Protein AF-A0AAW9EBJ2-F1 (afdb_monomer_lite)

Foldseek 3Di:
DDDDDDDPVVVVCVDPPHDDDDPVNCVVPPDPPDPLVVVCVDPQWDWDDQDPVCPCVPRTAIDGNNPHRVPDWDDDVNHTDD

Organism: Klebsiella aerogenes (NCBI:txid548)

pLDDT: mean 81.5, std 12.67, range [43.56, 93.88]

Sequence (82 aa):
EETMVVTAAEQNLQAPGVSTITADEIRKRPPARDVSEIIRTMPGVNLTGNSTSGQRGNNRQIDIRGMGPENTLILIDGKPVT

Secondary structure (DSSP, 8-state):
-------HHHHHTTSBTB----HHHHHHS--SS-THHHHTTSTTEEEEES-TT-TTTT-EEEEETTS-GGG---EETTEE--

InterPro domains:
  IPR012910 TonB-dependent receptor, plug domain [PF07715] (17-81)
  IPR037066 TonB-dependent receptor, plug domain superfamily [G3DSA:2.170.130.10] (1-82)
  IPR039426 TonB-dependent receptor-like [PS52016] (10-82)
  IPR039426 TonB-dependent receptor-like [PTHR30069] (2-82)

Radius of gyration: 15.81 Å; chains: 1; bounding box: 42×27×42 Å

Structure (mmCIF, N/CA/C/O backbone):
data_AF-A0AAW9EBJ2-F1
#
_entry.id   AF-A0AAW9EBJ2-F1
#
loop_
_atom_site.group_PDB
_atom_site.id
_atom_site.type_symbol
_atom_site.label_atom_id
_atom_site.label_alt_id
_atom_site.label_comp_id
_atom_site.label_asym_id
_atom_site.label_entity_id
_atom_site.label_seq_id
_atom_site.pdbx_PDB_ins_code
_atom_site.Cartn_x
_atom_site.Cartn_y
_atom_site.Cartn_z
_atom_site.occupancy
_atom_site.B_iso_or_equiv
_atom_site.auth_seq_id
_atom_site.auth_comp_id
_atom_site.auth_asym_id
_atom_site.auth_atom_id
_atom_site.pdbx_PDB_model_num
ATOM 1 N N . GLU A 1 1 ? -26.167 1.514 26.869 1.00 43.56 1 GLU A N 1
ATOM 2 C CA . GLU A 1 1 ? -25.070 1.909 25.967 1.00 43.56 1 GLU A CA 1
ATOM 3 C C . GLU A 1 1 ? -23.873 1.054 26.319 1.00 43.56 1 GLU A C 1
ATOM 5 O O . GLU A 1 1 ? -23.515 0.996 27.488 1.00 43.56 1 GLU A O 1
ATOM 10 N N . GLU A 1 2 ? -23.351 0.301 25.359 1.00 44.72 2 GLU A N 1
ATOM 11 C CA . GLU A 1 2 ? -22.196 -0.570 25.567 1.00 44.72 2 GLU A CA 1
ATOM 12 C C . GLU A 1 2 ? -20.989 0.127 24.938 1.00 44.72 2 GLU A C 1
ATOM 14 O O . GLU A 1 2 ? -20.886 0.259 23.719 1.00 44.72 2 GLU A O 1
ATOM 19 N N . THR A 1 3 ? -20.134 0.696 25.784 1.00 59.16 3 THR A N 1
ATOM 20 C CA . THR A 1 3 ? -18.979 1.478 25.342 1.00 59.16 3 THR A CA 1
ATOM 21 C C . THR A 1 3 ? -17.861 0.518 24.944 1.00 59.16 3 THR A C 1
ATOM 23 O O . THR A 1 3 ? -17.152 -0.001 25.803 1.00 59.16 3 THR A O 1
ATOM 26 N N . MET A 1 4 ? -17.698 0.258 23.644 1.00 64.69 4 MET A N 1
AT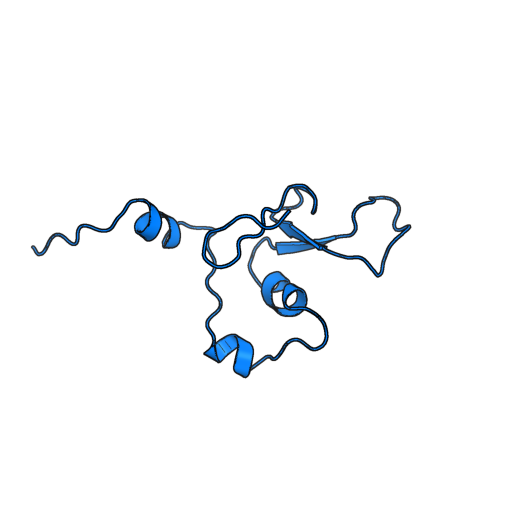OM 27 C CA . MET A 1 4 ? -16.530 -0.472 23.141 1.00 64.69 4 MET A CA 1
ATOM 28 C C . MET A 1 4 ? -15.276 0.388 23.306 1.00 64.69 4 MET A C 1
ATOM 30 O O . MET A 1 4 ? -15.128 1.425 22.660 1.00 64.69 4 MET A O 1
ATOM 34 N N . VAL A 1 5 ? -14.364 -0.058 24.168 1.00 60.84 5 VAL A N 1
ATOM 35 C CA . VAL A 1 5 ? -13.036 0.538 24.319 1.00 60.84 5 VAL A CA 1
ATOM 36 C C . VAL A 1 5 ? -12.084 -0.229 23.409 1.00 60.84 5 VAL A C 1
ATOM 38 O O . VAL A 1 5 ? -11.747 -1.377 23.684 1.00 60.84 5 VAL A O 1
ATOM 41 N N . VAL A 1 6 ? -11.681 0.402 22.311 1.00 68.00 6 VAL A N 1
ATOM 42 C CA . VAL A 1 6 ? -10.653 -0.104 21.390 1.00 68.00 6 VAL A CA 1
ATOM 43 C C . VAL A 1 6 ? -9.326 0.594 21.654 1.00 68.00 6 VAL A C 1
ATOM 45 O O . VAL A 1 6 ? -9.283 1.725 22.142 1.00 68.00 6 VAL A O 1
ATOM 48 N N . THR A 1 7 ? -8.222 -0.081 21.347 1.00 78.12 7 THR A N 1
ATOM 49 C CA . THR A 1 7 ? -6.892 0.522 21.482 1.00 78.12 7 THR A CA 1
ATOM 50 C C . THR A 1 7 ? -6.685 1.633 20.443 1.00 78.12 7 THR A C 1
ATOM 52 O O . THR A 1 7 ? -7.276 1.610 19.364 1.00 78.12 7 THR A O 1
ATOM 55 N N . ALA A 1 8 ? -5.798 2.599 20.717 1.00 70.31 8 ALA A N 1
ATOM 56 C CA . ALA A 1 8 ? -5.493 3.678 19.764 1.00 70.31 8 ALA A CA 1
ATOM 57 C C . ALA A 1 8 ? -4.965 3.153 18.410 1.00 70.31 8 ALA A C 1
ATOM 59 O O . ALA A 1 8 ? -5.208 3.756 17.366 1.00 70.31 8 ALA A O 1
ATOM 60 N N . ALA A 1 9 ? -4.267 2.012 18.417 1.00 70.06 9 ALA A N 1
ATOM 61 C CA . ALA A 1 9 ? -3.797 1.352 17.201 1.00 70.06 9 ALA A CA 1
ATOM 62 C C . ALA A 1 9 ? -4.963 0.788 16.371 1.00 70.06 9 ALA A C 1
ATOM 64 O O . ALA A 1 9 ? -5.019 1.017 15.165 1.00 70.06 9 ALA A O 1
ATOM 65 N N . GLU A 1 10 ? -5.922 0.115 17.011 1.00 70.44 10 GLU A N 1
ATOM 66 C CA . GLU A 1 10 ? -7.118 -0.417 16.344 1.00 70.44 10 GLU A CA 1
ATOM 67 C C . GLU A 1 10 ? -8.054 0.691 15.857 1.00 70.44 10 GLU A C 1
ATOM 69 O O . GLU A 1 10 ? -8.638 0.577 14.782 1.00 70.44 10 GLU A O 1
ATOM 74 N N . GLN A 1 11 ? -8.152 1.796 16.596 1.00 63.50 11 GLN A N 1
ATOM 75 C CA . GLN A 1 11 ? -8.920 2.962 16.170 1.00 63.50 11 GLN A CA 1
ATOM 76 C C . GLN A 1 11 ? -8.324 3.604 14.908 1.00 63.50 11 GLN A C 1
ATOM 78 O O . GLN A 1 11 ? -9.061 3.985 14.000 1.00 63.50 11 GLN A O 1
ATOM 83 N N . ASN A 1 12 ? -6.992 3.672 14.801 1.00 67.12 12 ASN A N 1
ATOM 84 C CA . ASN A 1 12 ? -6.327 4.194 13.606 1.00 67.12 12 ASN A CA 1
ATOM 85 C C . ASN A 1 12 ? -6.578 3.337 12.359 1.00 67.12 12 ASN A C 1
ATOM 87 O O . ASN A 1 12 ? -6.622 3.886 11.262 1.00 67.12 12 ASN A O 1
ATOM 91 N N . LEU A 1 13 ? -6.809 2.025 12.498 1.00 77.81 13 LEU A N 1
ATOM 92 C CA . LEU A 1 13 ? -7.168 1.165 11.361 1.00 77.81 13 LEU A CA 1
ATOM 93 C C . LEU A 1 13 ? -8.526 1.530 10.739 1.00 77.81 13 LEU A C 1
ATOM 95 O O . LEU A 1 13 ? -8.791 1.170 9.594 1.00 77.81 13 LEU A O 1
ATOM 99 N N . GLN A 1 14 ? -9.367 2.263 11.471 1.00 75.44 14 GLN A N 1
ATOM 100 C CA . GLN A 1 14 ? -10.665 2.757 11.006 1.00 75.44 14 GLN A CA 1
ATOM 101 C C . GLN A 1 14 ? -10.577 4.169 10.396 1.00 75.44 14 GLN A C 1
ATOM 103 O O . GLN A 1 14 ? -11.590 4.715 9.956 1.00 75.44 14 GLN A O 1
ATOM 108 N N . ALA A 1 15 ? -9.388 4.784 10.371 1.00 80.19 15 ALA A N 1
ATOM 109 C CA . ALA A 1 15 ? -9.207 6.145 9.883 1.00 80.19 15 ALA A CA 1
ATOM 110 C C . ALA A 1 15 ? -9.357 6.245 8.349 1.00 80.19 15 ALA A C 1
ATOM 112 O O . ALA A 1 15 ? -8.941 5.344 7.609 1.00 80.19 15 ALA A O 1
ATOM 113 N N . PRO A 1 16 ? -9.885 7.374 7.832 1.00 74.50 16 PRO A N 1
ATOM 114 C CA . PRO A 1 16 ? -9.947 7.615 6.397 1.00 74.50 16 PRO A CA 1
ATOM 115 C C . PRO A 1 16 ? -8.530 7.670 5.810 1.00 74.50 16 PRO A C 1
ATOM 117 O O . PRO A 1 16 ? -7.712 8.511 6.182 1.00 74.50 16 PRO A O 1
ATOM 120 N N . GLY A 1 17 ? -8.240 6.768 4.871 1.00 82.69 17 GLY A N 1
ATOM 121 C CA . GLY A 1 17 ? -6.912 6.619 4.269 1.00 82.69 17 GLY A CA 1
ATOM 122 C C . GLY A 1 17 ? -6.155 5.359 4.691 1.00 82.69 17 GLY A C 1
ATOM 123 O O . GLY A 1 17 ? -5.061 5.143 4.178 1.00 82.69 17 GLY A O 1
ATOM 124 N N . VAL A 1 18 ? -6.732 4.521 5.558 1.00 88.38 18 VAL A N 1
ATOM 125 C CA . VAL A 1 18 ? -6.292 3.134 5.754 1.00 88.38 18 VAL A CA 1
ATOM 126 C C . VAL A 1 18 ? -7.052 2.226 4.793 1.00 88.38 18 VAL A C 1
ATOM 128 O O . VAL A 1 18 ? -8.234 2.424 4.518 1.00 88.38 18 VAL A O 1
ATOM 131 N N . SER A 1 19 ? -6.365 1.235 4.235 1.00 90.50 19 SER A N 1
ATOM 132 C CA . SER A 1 19 ? -6.981 0.196 3.416 1.00 90.50 19 SER A CA 1
ATOM 133 C C . SER A 1 19 ? -6.524 -1.171 3.902 1.00 90.50 19 SER A C 1
ATOM 135 O O . SER A 1 19 ? -5.348 -1.358 4.207 1.00 90.50 19 SER A O 1
ATOM 137 N N . THR A 1 20 ? -7.459 -2.116 3.978 1.00 92.06 20 THR A N 1
ATOM 138 C CA . THR A 1 20 ? -7.190 -3.499 4.383 1.00 92.06 20 THR A CA 1
ATOM 139 C C . THR A 1 20 ? -7.412 -4.405 3.185 1.00 92.06 20 THR A C 1
ATOM 141 O O . THR A 1 20 ? -8.460 -4.329 2.552 1.00 92.06 20 THR A O 1
ATOM 144 N N . ILE A 1 21 ? -6.433 -5.259 2.891 1.00 91.56 21 ILE A N 1
ATOM 145 C CA . ILE A 1 21 ? -6.551 -6.313 1.885 1.00 91.56 21 ILE A CA 1
ATOM 146 C C . ILE A 1 21 ? -6.613 -7.643 2.632 1.00 91.56 21 ILE A C 1
ATOM 148 O O . ILE A 1 21 ? -5.703 -7.997 3.381 1.00 91.56 21 ILE A O 1
ATOM 152 N N . THR A 1 22 ? -7.696 -8.379 2.436 1.00 93.88 22 THR A N 1
ATOM 153 C CA . THR A 1 22 ? -7.939 -9.663 3.094 1.00 93.88 22 THR A CA 1
ATOM 154 C C . THR A 1 22 ? -7.255 -10.816 2.360 1.00 93.88 22 THR A C 1
ATOM 156 O O . THR A 1 22 ? -6.999 -10.769 1.154 1.00 93.88 22 THR A O 1
ATOM 159 N N . ALA A 1 2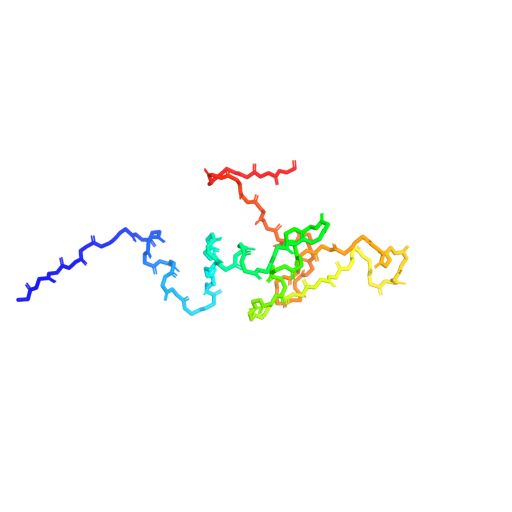3 ? -7.019 -11.922 3.071 1.00 92.94 23 ALA A N 1
ATOM 160 C CA . ALA A 1 23 ? -6.484 -13.142 2.464 1.00 92.94 23 ALA A CA 1
ATOM 161 C C . ALA A 1 23 ? -7.390 -13.696 1.344 1.00 92.94 23 ALA A C 1
ATOM 163 O O . ALA A 1 23 ? -6.898 -14.274 0.375 1.00 92.94 23 ALA A O 1
ATOM 164 N N . ASP A 1 24 ? -8.706 -13.505 1.454 1.00 93.31 24 ASP A N 1
ATOM 165 C CA . ASP A 1 24 ? -9.674 -13.919 0.437 1.00 93.31 24 ASP A CA 1
ATOM 166 C C . ASP A 1 24 ? -9.539 -13.097 -0.850 1.00 93.31 24 ASP A C 1
ATOM 168 O O . ASP A 1 24 ? -9.604 -13.652 -1.947 1.00 93.31 24 ASP A O 1
ATOM 172 N N . GLU A 1 25 ? -9.312 -11.788 -0.739 1.00 90.88 25 GLU A N 1
ATOM 173 C CA . GLU A 1 25 ? -9.074 -10.911 -1.891 1.00 90.88 25 GLU A CA 1
ATOM 174 C C . GLU A 1 25 ? -7.760 -11.245 -2.597 1.00 90.88 25 GLU A C 1
ATOM 176 O O . GLU A 1 25 ? -7.732 -11.312 -3.828 1.00 90.88 25 GLU A O 1
ATOM 181 N N . ILE A 1 26 ? -6.707 -11.547 -1.831 1.00 92.31 26 ILE A N 1
ATOM 182 C CA . ILE A 1 26 ? -5.423 -12.011 -2.376 1.00 92.31 26 ILE A CA 1
ATOM 183 C C . ILE A 1 26 ? -5.619 -13.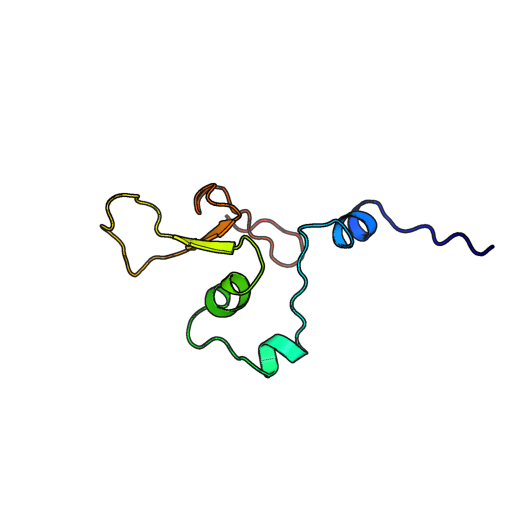325 -3.135 1.00 92.31 26 ILE A C 1
ATOM 185 O O . ILE A 1 26 ? -5.138 -13.468 -4.255 1.00 92.31 26 ILE A O 1
ATOM 189 N N . ARG A 1 27 ? -6.378 -14.275 -2.575 1.00 92.06 27 ARG A N 1
ATOM 190 C CA . ARG A 1 27 ? -6.666 -15.555 -3.243 1.00 92.06 27 ARG A CA 1
ATOM 191 C C . ARG A 1 27 ? -7.483 -15.392 -4.527 1.00 92.06 27 ARG A C 1
ATOM 193 O O . ARG A 1 27 ? -7.262 -16.142 -5.473 1.00 92.06 27 ARG A O 1
ATOM 200 N N . LYS A 1 28 ? -8.399 -14.419 -4.589 1.00 92.75 28 LYS A N 1
ATOM 201 C CA . LYS A 1 28 ? -9.180 -14.112 -5.805 1.00 92.75 28 LYS A CA 1
ATOM 202 C C . LYS A 1 28 ? -8.346 -13.441 -6.897 1.00 92.75 28 LYS A C 1
ATOM 204 O O . LYS A 1 28 ? -8.687 -13.552 -8.072 1.00 92.75 28 LYS A O 1
ATOM 209 N N . ARG A 1 29 ? -7.295 -12.711 -6.522 1.00 88.69 29 ARG A N 1
ATOM 210 C CA . ARG A 1 29 ? -6.426 -11.957 -7.436 1.00 88.69 29 ARG A CA 1
ATOM 211 C C . ARG A 1 29 ? -4.960 -12.213 -7.077 1.00 88.69 29 ARG A C 1
ATOM 213 O O . ARG A 1 29 ? -4.307 -11.295 -6.589 1.00 88.69 29 ARG A O 1
ATOM 220 N N . PRO A 1 30 ? -4.448 -13.440 -7.279 1.00 89.50 30 PRO A N 1
ATOM 221 C CA . PRO A 1 30 ? -3.094 -13.780 -6.868 1.00 89.50 30 PRO A CA 1
ATOM 222 C C . PRO A 1 30 ? -2.075 -12.914 -7.628 1.00 89.50 30 PRO A C 1
ATOM 224 O O . PRO A 1 30 ? -2.200 -12.774 -8.849 1.00 89.50 30 PRO A O 1
ATOM 227 N N . PRO A 1 31 ? -1.084 -12.323 -6.936 1.00 87.69 31 PRO A N 1
ATOM 228 C CA . PRO A 1 31 ? -0.064 -11.515 -7.589 1.00 87.69 31 PRO A CA 1
ATOM 229 C C . PRO A 1 31 ? 0.855 -12.420 -8.412 1.00 87.69 31 PRO A C 1
ATOM 231 O O . PRO A 1 31 ? 1.210 -13.514 -7.969 1.00 87.69 31 PRO A O 1
ATOM 234 N N . ALA A 1 32 ? 1.246 -11.981 -9.609 1.00 83.88 32 ALA A N 1
ATOM 235 C CA . ALA A 1 32 ? 2.055 -12.810 -10.500 1.00 83.88 32 ALA A CA 1
ATOM 236 C C . ALA A 1 32 ? 3.535 -12.809 -10.098 1.00 83.88 32 ALA A C 1
ATOM 238 O O . ALA A 1 32 ? 4.202 -13.842 -10.178 1.00 83.88 32 ALA A O 1
ATOM 239 N N . ARG A 1 33 ? 4.066 -11.646 -9.699 1.00 85.81 33 ARG A N 1
ATOM 240 C CA . ARG A 1 33 ? 5.490 -11.486 -9.361 1.00 85.81 33 ARG A CA 1
ATOM 241 C C . ARG A 1 33 ? 5.714 -10.816 -8.013 1.00 85.81 33 ARG A C 1
ATOM 243 O O . ARG A 1 33 ? 6.678 -11.158 -7.338 1.00 85.81 33 ARG A O 1
ATOM 250 N N . ASP A 1 34 ? 4.849 -9.876 -7.637 1.00 86.94 34 ASP A N 1
ATOM 251 C CA . ASP A 1 34 ? 5.013 -9.061 -6.433 1.00 86.94 34 ASP A CA 1
ATOM 252 C C . ASP A 1 34 ? 3.651 -8.650 -5.849 1.00 86.94 34 ASP A C 1
ATOM 254 O O . ASP A 1 34 ? 2.709 -8.324 -6.574 1.00 86.94 34 ASP A O 1
ATOM 258 N N . VAL A 1 35 ? 3.558 -8.627 -4.520 1.00 89.31 35 VAL A N 1
ATOM 259 C CA . VAL A 1 35 ? 2.393 -8.155 -3.758 1.00 89.31 35 VAL A CA 1
ATOM 260 C C . VAL A 1 35 ? 2.079 -6.683 -4.067 1.00 89.31 35 VAL A C 1
ATOM 262 O O . VAL A 1 35 ? 0.915 -6.275 -4.004 1.00 89.31 35 VAL A O 1
ATOM 265 N N . SER A 1 36 ? 3.074 -5.898 -4.495 1.00 88.44 36 SER A N 1
ATOM 266 C CA . SER A 1 36 ? 2.896 -4.517 -4.966 1.00 88.44 3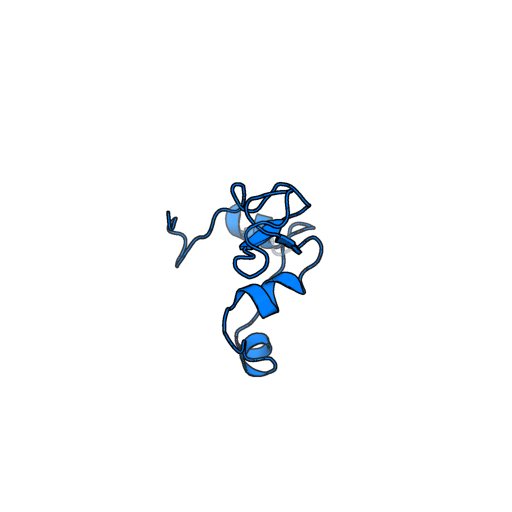6 SER A CA 1
ATOM 267 C C . SER A 1 36 ? 1.846 -4.380 -6.089 1.00 88.44 36 SER A C 1
ATOM 269 O O . SER A 1 36 ? 1.183 -3.344 -6.200 1.00 88.44 36 SER A O 1
ATOM 271 N N . GLU A 1 37 ? 1.598 -5.443 -6.867 1.00 88.94 37 GLU A N 1
ATOM 272 C CA . GLU A 1 37 ? 0.556 -5.501 -7.903 1.00 88.94 37 GLU A CA 1
ATOM 273 C C . GLU A 1 37 ? -0.870 -5.360 -7.356 1.00 88.94 37 GLU A C 1
ATOM 275 O O . GLU A 1 37 ? -1.736 -4.805 -8.043 1.00 88.94 37 GLU A O 1
ATOM 280 N N . ILE A 1 38 ? -1.117 -5.856 -6.140 1.00 91.50 38 ILE A N 1
ATOM 281 C CA . ILE A 1 38 ? -2.415 -5.764 -5.461 1.00 91.50 38 ILE A CA 1
ATOM 282 C C . ILE A 1 38 ? -2.477 -4.469 -4.657 1.00 91.50 38 ILE A C 1
ATOM 284 O O . ILE A 1 38 ? -3.476 -3.753 -4.726 1.00 91.50 38 ILE A O 1
ATOM 288 N N . ILE A 1 39 ? -1.395 -4.121 -3.954 1.00 91.25 39 ILE A N 1
ATOM 289 C CA . ILE A 1 39 ? -1.337 -2.929 -3.093 1.00 91.25 39 ILE A CA 1
ATOM 290 C C . ILE A 1 39 ? -1.601 -1.649 -3.904 1.00 91.25 39 ILE A C 1
ATOM 292 O O . ILE A 1 39 ? -2.344 -0.785 -3.450 1.00 91.25 39 ILE A O 1
ATOM 296 N N . ARG A 1 40 ? -1.112 -1.550 -5.151 1.00 90.69 40 ARG A N 1
ATOM 297 C CA . ARG A 1 40 ? -1.369 -0.392 -6.038 1.00 90.69 40 ARG A CA 1
ATOM 298 C C . ARG A 1 40 ? -2.842 -0.155 -6.395 1.00 90.69 40 ARG A C 1
ATOM 300 O O . ARG A 1 40 ? -3.163 0.855 -7.003 1.00 90.69 40 ARG A O 1
ATOM 307 N N . THR A 1 41 ? -3.724 -1.121 -6.131 1.00 90.44 41 THR A N 1
ATOM 308 C CA . THR A 1 41 ? -5.165 -0.959 -6.389 1.00 90.44 41 THR A CA 1
ATOM 309 C C . THR A 1 41 ? -5.864 -0.170 -5.284 1.00 90.44 41 THR A C 1
ATOM 311 O O . THR A 1 41 ? -7.020 0.215 -5.449 1.00 90.44 41 THR A O 1
ATOM 314 N N . MET A 1 42 ? -5.167 0.082 -4.173 1.00 92.62 42 MET A N 1
ATOM 315 C CA . MET A 1 42 ? -5.664 0.889 -3.069 1.00 92.62 42 MET A CA 1
ATOM 316 C C . MET A 1 42 ? -5.607 2.385 -3.410 1.00 92.62 42 MET A C 1
ATOM 318 O O . MET A 1 42 ? -4.711 2.835 -4.132 1.00 92.62 42 MET A O 1
ATOM 322 N N . PRO A 1 43 ? -6.554 3.185 -2.896 1.00 91.31 43 PRO A N 1
ATOM 323 C CA . PRO A 1 43 ? -6.619 4.609 -3.191 1.00 91.31 43 PRO A CA 1
ATOM 324 C C . PRO A 1 43 ? -5.367 5.342 -2.696 1.00 91.31 43 PRO A C 1
ATOM 326 O O . PRO A 1 43 ? -4.960 5.216 -1.544 1.00 91.31 43 PRO A O 1
ATOM 329 N N . GLY A 1 44 ? -4.777 6.156 -3.574 1.00 90.12 44 GLY A N 1
ATOM 330 C CA . GLY A 1 44 ? -3.582 6.937 -3.253 1.00 90.12 44 GLY A CA 1
ATOM 331 C C . GLY A 1 44 ? -2.277 6.139 -3.265 1.00 90.12 44 GLY A C 1
ATOM 332 O O . GLY A 1 44 ? -1.269 6.672 -2.809 1.00 90.12 44 GLY A O 1
ATOM 333 N N . VAL A 1 45 ? -2.277 4.908 -3.789 1.00 92.19 45 VAL A N 1
ATOM 334 C CA . VAL A 1 45 ? -1.067 4.103 -3.987 1.00 92.19 45 VAL A CA 1
ATOM 335 C C . VAL A 1 45 ? -0.690 4.064 -5.467 1.00 92.19 45 VAL A C 1
ATOM 337 O O . VAL A 1 45 ? -1.519 3.780 -6.325 1.00 92.19 45 VAL A O 1
ATOM 340 N N . ASN A 1 46 ? 0.583 4.306 -5.761 1.00 88.69 46 ASN A N 1
ATOM 341 C CA . ASN A 1 46 ? 1.177 4.223 -7.088 1.00 88.69 46 ASN A CA 1
ATOM 342 C C . ASN A 1 46 ? 2.400 3.298 -7.079 1.00 88.69 46 ASN A C 1
ATOM 344 O O . ASN A 1 46 ? 2.924 2.938 -6.027 1.00 88.69 46 ASN A O 1
ATOM 348 N N . LEU A 1 47 ? 2.863 2.927 -8.276 1.00 86.31 47 LEU A N 1
ATOM 349 C CA . LEU A 1 47 ? 4.144 2.248 -8.466 1.00 86.31 47 LEU A CA 1
ATOM 350 C C . LEU A 1 47 ? 5.097 3.156 -9.242 1.00 86.31 47 LEU A C 1
ATOM 352 O O . LEU A 1 47 ? 4.954 3.304 -10.461 1.00 86.31 47 LEU A O 1
ATOM 356 N N . THR A 1 48 ? 6.070 3.742 -8.549 1.00 82.19 48 THR A N 1
ATOM 357 C CA . THR A 1 48 ? 7.066 4.659 -9.125 1.00 82.19 48 THR A CA 1
ATOM 358 C C . THR A 1 48 ? 8.477 4.093 -8.942 1.00 82.19 48 THR A C 1
ATOM 360 O O . THR A 1 48 ? 8.707 3.208 -8.122 1.00 82.19 48 THR A O 1
ATOM 363 N N . GLY A 1 49 ? 9.423 4.494 -9.793 1.00 76.06 49 GLY A N 1
ATOM 364 C CA . GLY A 1 49 ? 10.827 4.095 -9.649 1.00 76.06 49 GLY A CA 1
ATOM 365 C C . GLY A 1 49 ? 11.605 5.119 -8.824 1.00 76.06 49 GLY A C 1
ATOM 366 O O . GLY A 1 49 ? 11.255 6.293 -8.831 1.00 76.06 49 GLY A O 1
ATOM 367 N N . ASN A 1 50 ? 12.716 4.703 -8.210 1.00 68.19 50 ASN A N 1
ATOM 368 C CA . ASN A 1 50 ? 13.575 5.541 -7.345 1.00 68.19 50 ASN A CA 1
ATOM 369 C C . ASN A 1 50 ? 14.288 6.701 -8.078 1.00 68.19 50 ASN A C 1
ATOM 371 O O . ASN A 1 50 ? 15.224 7.300 -7.558 1.00 68.19 50 ASN A O 1
ATOM 375 N N . SER A 1 51 ? 13.937 6.971 -9.334 1.00 61.75 51 SER A N 1
ATOM 376 C CA . SER A 1 51 ? 14.501 8.056 -10.122 1.00 61.75 51 SER A CA 1
ATOM 377 C C . SER A 1 51 ? 13.427 8.636 -11.030 1.00 61.75 51 SER A C 1
ATOM 379 O O . SER A 1 51 ? 12.812 7.920 -11.823 1.00 61.75 51 SER A O 1
ATOM 381 N N . THR A 1 52 ? 13.256 9.954 -10.957 1.00 62.50 52 THR A N 1
ATOM 382 C CA . THR A 1 52 ? 1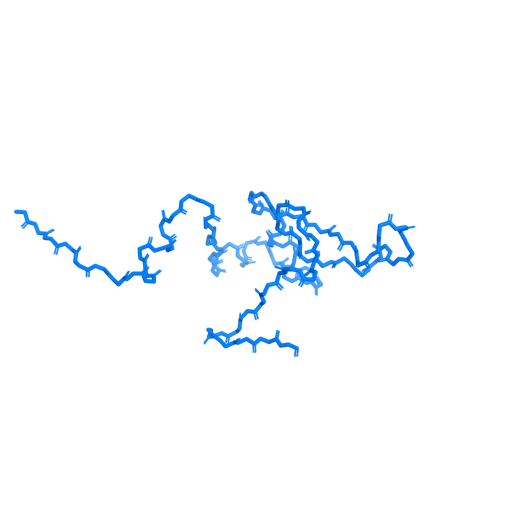2.343 10.740 -11.800 1.00 62.50 52 THR A CA 1
ATOM 383 C C . THR A 1 52 ? 12.759 10.769 -13.277 1.00 62.50 52 T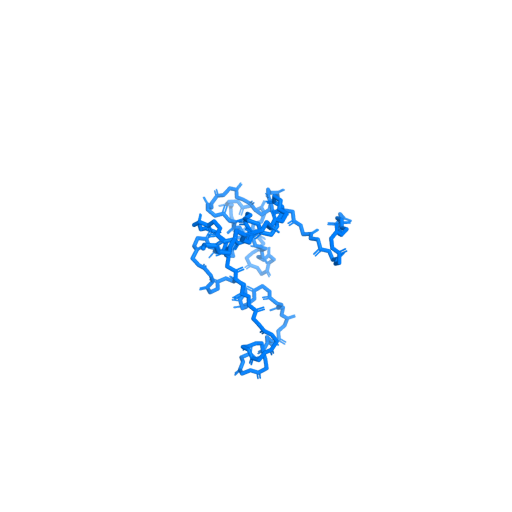HR A C 1
ATOM 385 O O . THR A 1 52 ? 11.990 11.225 -14.117 1.00 62.50 52 THR A O 1
ATOM 388 N N . SER A 1 53 ? 13.949 10.253 -13.616 1.00 63.41 53 SER A N 1
ATOM 389 C CA . SER A 1 53 ? 14.505 10.228 -14.978 1.00 63.41 53 SER A CA 1
ATOM 390 C C . SER A 1 53 ? 14.172 8.962 -15.785 1.00 63.41 53 SER A C 1
ATOM 392 O O . SER A 1 53 ? 14.606 8.829 -16.926 1.00 63.41 53 SER A O 1
ATOM 394 N N . GLY A 1 54 ? 13.434 8.000 -15.214 1.00 60.19 54 GLY A N 1
ATOM 395 C CA . GLY A 1 54 ? 13.027 6.775 -15.921 1.00 60.19 54 GLY A CA 1
ATOM 396 C C . GLY A 1 54 ? 14.128 5.719 -16.114 1.00 60.19 54 GLY A C 1
ATOM 397 O O . GLY A 1 54 ? 13.858 4.656 -16.672 1.00 60.19 54 GLY A O 1
ATOM 398 N N . GLN A 1 55 ? 15.345 5.938 -15.597 1.00 56.59 55 GLN A N 1
ATOM 399 C CA . GLN A 1 55 ? 16.504 5.043 -15.774 1.00 56.59 55 GLN A CA 1
ATOM 400 C C . GLN A 1 55 ? 16.344 3.617 -15.203 1.00 56.59 55 GLN A C 1
ATOM 402 O O . GLN A 1 55 ? 17.165 2.749 -15.491 1.00 56.59 55 GLN A O 1
ATOM 407 N N . ARG A 1 56 ? 15.301 3.335 -14.408 1.00 60.25 56 ARG A N 1
ATOM 408 C CA . ARG A 1 56 ? 15.024 2.001 -13.835 1.00 60.25 56 ARG A CA 1
ATOM 409 C C . ARG A 1 56 ? 13.543 1.619 -13.939 1.00 60.25 56 ARG A C 1
ATOM 411 O O . ARG A 1 56 ? 12.938 1.208 -12.955 1.00 60.25 56 ARG A O 1
ATOM 418 N N . GLY A 1 57 ? 12.949 1.744 -15.128 1.00 58.28 57 GLY A N 1
ATOM 419 C CA . GLY A 1 57 ? 11.504 1.542 -15.360 1.00 58.28 57 GLY A CA 1
ATOM 420 C C . GLY A 1 57 ? 10.905 0.189 -14.922 1.00 58.28 57 GLY A C 1
ATOM 421 O O . GLY A 1 57 ? 9.694 0.098 -14.706 1.00 58.28 57 GLY A O 1
ATOM 422 N N . ASN A 1 58 ? 11.734 -0.847 -14.736 1.00 63.53 58 ASN A N 1
ATOM 423 C CA . ASN A 1 58 ? 11.303 -2.152 -14.215 1.00 63.53 58 ASN A CA 1
ATOM 424 C C . ASN A 1 58 ? 11.432 -2.312 -12.692 1.00 63.53 58 ASN A C 1
ATOM 426 O O . ASN A 1 58 ? 10.884 -3.268 -12.158 1.00 63.53 58 ASN A O 1
ATOM 430 N N . ASN A 1 59 ? 12.107 -1.399 -11.990 1.00 68.19 59 ASN A N 1
ATOM 431 C CA . ASN A 1 59 ? 12.287 -1.461 -10.539 1.00 68.19 59 ASN A CA 1
ATOM 432 C C . ASN A 1 59 ? 11.347 -0.465 -9.851 1.00 68.19 59 ASN A C 1
ATOM 434 O O . ASN A 1 59 ? 11.790 0.518 -9.256 1.00 68.19 59 ASN A O 1
ATOM 438 N N . ARG A 1 60 ? 10.040 -0.678 -10.037 1.00 81.31 60 ARG A N 1
ATOM 439 C CA . ARG A 1 60 ? 9.001 0.162 -9.442 1.00 81.31 60 ARG A CA 1
ATOM 440 C C . ARG A 1 60 ? 8.666 -0.342 -8.044 1.00 81.31 60 ARG A C 1
ATOM 442 O O . ARG A 1 60 ? 8.530 -1.542 -7.843 1.00 81.31 60 ARG A O 1
ATOM 449 N N . GLN A 1 61 ? 8.532 0.585 -7.113 1.00 86.50 61 GLN A N 1
ATOM 450 C CA . GLN A 1 61 ? 8.245 0.346 -5.707 1.00 86.50 61 GLN A CA 1
ATOM 451 C C . GLN A 1 61 ? 6.971 1.096 -5.303 1.00 86.50 61 GLN A C 1
ATOM 453 O O . GLN A 1 61 ? 6.439 1.902 -6.070 1.00 86.50 61 GLN A O 1
ATOM 458 N N . ILE A 1 62 ? 6.456 0.784 -4.115 1.00 89.88 62 ILE A N 1
ATOM 459 C CA . ILE A 1 62 ? 5.209 1.346 -3.591 1.00 89.88 62 ILE A CA 1
ATOM 460 C C . ILE A 1 62 ? 5.430 2.813 -3.220 1.00 89.88 62 ILE A C 1
ATOM 462 O O . ILE A 1 62 ? 6.279 3.124 -2.392 1.00 89.88 62 ILE A O 1
ATOM 466 N N . ASP A 1 63 ? 4.620 3.693 -3.796 1.00 90.81 63 ASP A N 1
ATOM 467 C CA . ASP A 1 63 ? 4.603 5.127 -3.525 1.00 90.81 63 ASP A CA 1
ATOM 468 C C . ASP A 1 63 ? 3.212 5.533 -3.048 1.00 90.81 63 ASP A C 1
ATOM 470 O O . ASP A 1 63 ? 2.213 5.355 -3.753 1.00 90.81 63 ASP A O 1
ATOM 474 N N . ILE A 1 64 ? 3.142 6.065 -1.833 1.00 91.00 64 ILE A N 1
ATOM 475 C CA . ILE A 1 64 ? 1.895 6.504 -1.222 1.00 91.00 64 ILE A CA 1
ATOM 476 C C . ILE A 1 64 ? 1.802 8.019 -1.375 1.00 91.00 64 ILE A C 1
ATOM 478 O O . ILE A 1 64 ? 2.617 8.768 -0.843 1.00 91.00 64 ILE A O 1
ATOM 482 N N . ARG A 1 65 ? 0.765 8.474 -2.085 1.00 90.81 65 ARG A N 1
ATOM 483 C CA . ARG A 1 65 ? 0.432 9.892 -2.301 1.00 90.81 65 ARG A CA 1
ATOM 484 C C . ARG A 1 65 ? 1.535 10.717 -2.983 1.00 90.81 65 ARG A C 1
ATOM 486 O O . ARG A 1 65 ? 1.555 11.933 -2.828 1.00 90.81 65 ARG A O 1
ATOM 493 N N . GLY A 1 66 ? 2.402 10.085 -3.777 1.00 87.81 66 GLY A N 1
ATOM 494 C CA . GLY A 1 66 ? 3.440 10.785 -4.540 1.00 87.81 66 GLY A CA 1
ATOM 495 C C . GLY A 1 66 ? 4.587 11.295 -3.671 1.00 87.81 66 GLY A C 1
ATOM 496 O O . GLY A 1 66 ? 5.269 12.240 -4.060 1.00 87.81 66 GLY A O 1
ATOM 497 N N . MET A 1 67 ? 4.773 10.708 -2.485 1.00 89.94 67 MET A N 1
ATOM 498 C CA . MET A 1 67 ? 5.884 11.040 -1.593 1.00 89.94 67 MET A CA 1
ATOM 499 C C . MET A 1 67 ? 7.198 10.402 -2.048 1.00 89.94 67 MET A C 1
ATOM 501 O O . MET A 1 67 ? 8.244 10.776 -1.533 1.00 89.94 67 MET A O 1
ATOM 505 N N . GLY A 1 68 ? 7.154 9.467 -2.998 1.00 86.81 68 GLY A N 1
ATOM 506 C CA . GLY A 1 68 ? 8.318 8.716 -3.452 1.00 86.81 68 GLY A CA 1
ATOM 507 C C . GLY A 1 68 ? 8.487 7.401 -2.680 1.00 86.81 68 GLY A C 1
ATOM 508 O O . GLY A 1 68 ? 8.109 7.321 -1.505 1.00 86.81 68 GLY A O 1
ATOM 509 N N . PRO A 1 69 ? 9.026 6.341 -3.312 1.00 86.75 69 PRO A N 1
ATOM 510 C CA . PRO A 1 69 ? 9.097 5.025 -2.683 1.00 86.75 69 PRO A CA 1
ATOM 511 C C . PRO A 1 69 ? 9.969 4.949 -1.429 1.00 86.75 69 PRO A C 1
ATOM 513 O O . PRO A 1 69 ? 9.715 4.136 -0.546 1.00 86.75 69 PRO A O 1
ATOM 516 N N . GLU A 1 70 ? 10.975 5.816 -1.326 1.00 87.56 70 GLU A N 1
ATOM 517 C CA . GLU A 1 70 ? 11.855 5.945 -0.164 1.00 87.56 70 GLU A CA 1
ATOM 518 C C . GLU A 1 70 ? 11.123 6.353 1.122 1.00 87.56 70 GLU A C 1
ATOM 520 O O . GLU A 1 70 ? 11.632 6.123 2.216 1.00 87.56 70 GLU A O 1
ATOM 525 N N . ASN A 1 71 ? 9.926 6.931 0.994 1.00 90.19 71 ASN A N 1
ATOM 526 C CA . ASN A 1 71 ? 9.101 7.372 2.115 1.00 90.19 71 ASN A CA 1
ATOM 527 C C . ASN A 1 71 ? 8.025 6.342 2.507 1.00 90.19 71 ASN A C 1
ATOM 529 O O . ASN A 1 71 ? 7.153 6.637 3.327 1.00 90.19 71 ASN A O 1
ATOM 533 N N . THR A 1 72 ? 8.080 5.127 1.952 1.00 90.25 72 THR A N 1
ATOM 534 C CA . THR A 1 72 ? 7.166 4.028 2.286 1.00 90.25 72 THR A CA 1
ATOM 535 C C . THR A 1 72 ? 7.829 3.051 3.264 1.00 90.25 72 THR A C 1
ATOM 537 O O . THR A 1 72 ? 8.734 2.306 2.896 1.00 90.25 72 THR A O 1
ATOM 540 N N . LEU A 1 73 ? 7.347 3.003 4.512 1.00 92.12 73 LEU A N 1
ATOM 541 C CA . LEU A 1 73 ? 7.791 2.027 5.516 1.00 92.12 73 LEU A CA 1
ATOM 542 C C . LEU A 1 73 ? 7.037 0.699 5.364 1.00 92.12 73 LEU A C 1
ATOM 544 O O . LEU A 1 73 ? 5.807 0.672 5.410 1.00 92.12 73 LEU A O 1
ATOM 548 N N . ILE A 1 74 ? 7.775 -0.407 5.254 1.00 91.31 74 ILE A N 1
ATOM 549 C CA . ILE A 1 74 ? 7.218 -1.764 5.199 1.00 91.31 74 ILE A CA 1
ATOM 550 C C . ILE A 1 74 ? 7.455 -2.466 6.537 1.00 91.31 74 ILE A C 1
ATOM 552 O O . ILE A 1 74 ? 8.573 -2.486 7.058 1.00 91.31 74 ILE A O 1
ATOM 556 N N . LEU A 1 75 ? 6.392 -3.063 7.081 1.00 93.38 75 LEU A N 1
ATOM 557 C CA . LEU A 1 75 ? 6.434 -3.867 8.299 1.00 93.38 75 LEU A CA 1
ATOM 558 C C . LEU A 1 75 ? 6.016 -5.314 7.994 1.00 93.38 75 LEU A C 1
ATOM 560 O O . LEU A 1 75 ? 5.043 -5.529 7.272 1.00 93.38 75 LEU A O 1
ATOM 564 N N . ILE A 1 76 ? 6.695 -6.292 8.596 1.00 92.69 76 ILE A N 1
ATOM 565 C CA . ILE A 1 76 ? 6.260 -7.699 8.649 1.00 92.69 76 ILE A CA 1
ATOM 566 C C . ILE A 1 76 ? 5.973 -8.033 10.110 1.00 92.69 76 ILE A C 1
ATOM 568 O O . ILE A 1 76 ? 6.828 -7.823 10.969 1.00 92.69 76 ILE A O 1
ATOM 572 N N . ASP A 1 77 ? 4.758 -8.495 10.409 1.00 91.25 77 ASP A N 1
ATOM 573 C CA . ASP A 1 77 ? 4.291 -8.773 11.778 1.00 91.25 77 ASP A CA 1
ATOM 574 C C . ASP A 1 77 ? 4.548 -7.610 12.760 1.00 91.25 77 ASP A C 1
ATOM 576 O O . ASP A 1 77 ? 4.945 -7.797 13.911 1.00 91.25 77 ASP A O 1
ATOM 580 N N . GLY A 1 78 ? 4.372 -6.374 12.278 1.00 90.69 78 GLY A N 1
ATOM 581 C CA . GLY A 1 78 ? 4.590 -5.147 13.052 1.00 90.69 78 GLY A CA 1
ATOM 582 C C . GLY A 1 78 ? 6.057 -4.738 13.232 1.00 90.69 78 GLY A C 1
ATOM 583 O O . GLY A 1 78 ? 6.325 -3.749 13.911 1.00 90.69 78 GLY A O 1
ATOM 584 N N . LYS A 1 79 ? 7.012 -5.452 12.626 1.00 93.06 79 LYS A N 1
ATOM 585 C CA . LYS A 1 79 ? 8.448 -5.154 12.717 1.00 93.06 79 LYS A CA 1
ATOM 586 C C . LYS A 1 79 ? 8.966 -4.527 11.422 1.00 93.06 79 LYS A C 1
ATOM 588 O O . LYS A 1 79 ? 8.632 -5.030 10.350 1.00 93.06 79 LYS A O 1
ATOM 593 N N . PRO A 1 80 ? 9.780 -3.460 11.499 1.00 90.88 80 PRO A N 1
ATOM 594 C CA . PRO A 1 80 ? 10.302 -2.794 10.315 1.00 90.88 80 PRO A CA 1
ATOM 595 C C . PRO A 1 80 ? 11.250 -3.700 9.541 1.00 90.88 80 PRO A C 1
ATOM 597 O O . PRO A 1 80 ? 12.097 -4.373 10.130 1.00 90.88 80 PRO A O 1
ATOM 600 N N . VAL A 1 81 ? 11.102 -3.687 8.219 1.00 86.81 81 VAL A N 1
ATOM 601 C CA . VAL A 1 81 ? 12.037 -4.315 7.288 1.00 86.81 81 VAL A CA 1
ATOM 602 C C . VAL A 1 81 ? 12.756 -3.198 6.545 1.00 86.81 81 VAL A C 1
ATOM 604 O O . VAL A 1 81 ? 12.127 -2.436 5.813 1.00 86.81 81 VAL A O 1
ATOM 607 N N . THR A 1 82 ? 14.058 -3.086 6.795 1.00 73.56 82 THR A N 1
ATOM 608 C CA . THR A 1 82 ? 14.983 -2.149 6.138 1.00 73.56 82 THR A CA 1
ATOM 609 C C . THR A 1 82 ? 15.930 -2.888 5.218 1.00 73.56 82 THR A C 1
ATOM 611 O O . THR A 1 82 ? 16.464 -3.921 5.687 1.00 73.56 82 THR A O 1
#